Protein AF-U6L3J6-F1 (afdb_monomer_lite)

Secondary structure (DSSP, 8-state):
-HHHHHHTTEEEEEEETTEEEEEE-----------------------------S-------TTS-EEEEEEEEEETTEEEEEEEEEES-HHHHHHHH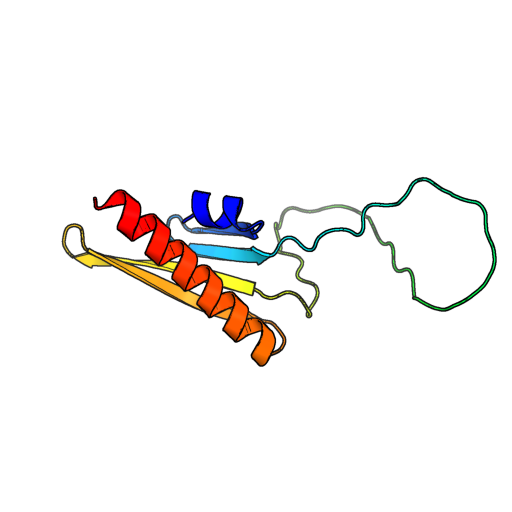HHHHHHHHHHHHHHT-

pLDDT: mean 73.13, std 22.01, range [29.91, 95.38]

Organism: Eimeria tenella (NCBI:txid5802)

InterPro domains:
  IPR028375 KA1 domain/Ssp2, C-terminal [SSF103243] (1-105)

Foldseek 3Di:
DVVLCVVQQKDWDDPDPFKIKIFHDDPDPPPDPDDDDDDDDDDDDDDDDDDDDDDVPPDDDQATWIKMWGWDDPDDVDIDIDIDTDGHDPPVNVVVSVVSVVSVVVVVVVVVD

Structure (mmCIF, N/CA/C/O backbone):
data_AF-U6L3J6-F1
#
_entry.id   AF-U6L3J6-F1
#
loop_
_atom_site.group_PDB
_atom_site.id
_atom_site.type_symbol
_atom_site.label_atom_id
_atom_site.label_alt_id
_atom_site.label_comp_id
_atom_site.label_asym_id
_atom_site.label_entity_id
_atom_site.label_seq_id
_atom_site.pdbx_PDB_ins_code
_atom_site.Cartn_x
_atom_site.Cartn_y
_atom_site.Cartn_z
_atom_site.occupancy
_atom_site.B_iso_or_equiv
_atom_site.auth_seq_id
_atom_site.auth_comp_id
_atom_site.auth_asym_id
_atom_site.auth_atom_id
_atom_site.pdbx_PDB_model_num
ATOM 1 N N . ILE A 1 1 ? 0.780 2.140 6.326 1.00 92.69 1 ILE A N 1
ATO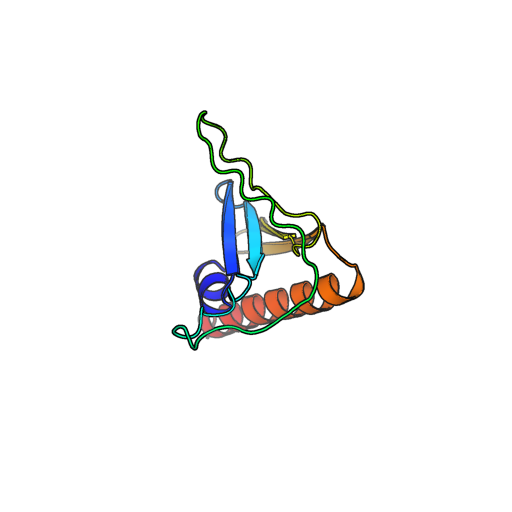M 2 C CA . ILE A 1 1 ? 0.535 2.256 4.867 1.00 92.69 1 ILE A CA 1
ATOM 3 C C . ILE A 1 1 ? 1.586 3.149 4.222 1.00 92.69 1 ILE A C 1
ATOM 5 O O . ILE A 1 1 ? 2.511 2.579 3.681 1.00 92.69 1 ILE A O 1
ATOM 9 N N . LEU A 1 2 ? 1.548 4.486 4.335 1.00 94.69 2 LEU A N 1
ATOM 10 C CA . LEU A 1 2 ? 2.531 5.354 3.647 1.00 94.69 2 LEU A CA 1
ATOM 11 C C . LEU A 1 2 ? 3.997 5.033 3.992 1.00 94.69 2 LEU A C 1
ATOM 13 O O . LEU A 1 2 ? 4.820 4.901 3.098 1.00 94.69 2 LEU A O 1
ATOM 17 N N . ASN A 1 3 ? 4.312 4.816 5.274 1.00 95.12 3 ASN A N 1
ATOM 18 C CA . ASN A 1 3 ? 5.662 4.400 5.680 1.00 95.12 3 ASN A CA 1
ATOM 19 C C . ASN A 1 3 ? 6.066 3.044 5.083 1.00 95.12 3 ASN A C 1
ATOM 21 O O . ASN A 1 3 ? 7.221 2.854 4.730 1.00 95.12 3 ASN A O 1
ATOM 25 N N . THR A 1 4 ? 5.113 2.116 4.962 1.00 95.38 4 THR A N 1
ATOM 26 C CA . THR A 1 4 ? 5.329 0.808 4.334 1.00 95.38 4 THR A CA 1
ATOM 27 C C . THR A 1 4 ? 5.606 0.976 2.846 1.00 95.38 4 THR A C 1
ATOM 29 O O . THR A 1 4 ? 6.600 0.455 2.372 1.00 95.38 4 THR A O 1
ATOM 32 N N . LEU A 1 5 ? 4.793 1.768 2.136 1.00 94.19 5 LEU A N 1
ATOM 33 C CA . LEU A 1 5 ? 5.011 2.080 0.720 1.00 94.19 5 LEU A CA 1
ATOM 34 C C . LEU A 1 5 ? 6.405 2.677 0.502 1.00 94.19 5 LEU A C 1
ATOM 36 O O . LEU A 1 5 ? 7.134 2.220 -0.366 1.00 94.19 5 LEU A O 1
ATOM 40 N N . LYS A 1 6 ? 6.813 3.627 1.351 1.00 94.50 6 LYS A N 1
ATOM 41 C CA . LYS A 1 6 ? 8.154 4.218 1.296 1.00 94.50 6 LYS A CA 1
ATOM 42 C C . LYS A 1 6 ? 9.269 3.188 1.493 1.00 94.50 6 LYS A C 1
ATOM 44 O O . LYS A 1 6 ? 10.266 3.250 0.795 1.00 94.50 6 LYS A O 1
ATOM 49 N N . ALA A 1 7 ? 9.118 2.276 2.454 1.00 93.44 7 ALA A N 1
ATOM 50 C CA . ALA A 1 7 ? 10.106 1.229 2.730 1.00 93.44 7 ALA A CA 1
ATOM 51 C C . ALA A 1 7 ? 10.161 0.145 1.641 1.00 93.44 7 ALA A C 1
ATOM 53 O O . ALA A 1 7 ? 11.141 -0.585 1.558 1.00 93.44 7 ALA A O 1
ATOM 54 N N . CYS A 1 8 ? 9.101 0.035 0.845 1.00 91.62 8 CYS A N 1
ATOM 55 C CA . CYS A 1 8 ? 8.991 -0.863 -0.295 1.00 91.62 8 CYS A CA 1
ATOM 56 C C . CYS A 1 8 ? 9.429 -0.208 -1.615 1.00 91.62 8 CYS A C 1
ATOM 58 O O . CYS A 1 8 ? 9.198 -0.801 -2.661 1.00 91.62 8 CYS A O 1
ATOM 60 N N . ASP A 1 9 ? 9.983 1.010 -1.579 1.00 92.44 9 ASP A N 1
ATOM 61 C CA . ASP A 1 9 ? 10.324 1.801 -2.766 1.00 92.44 9 ASP A CA 1
ATOM 62 C C . ASP A 1 9 ? 9.124 2.013 -3.705 1.00 92.44 9 ASP A C 1
ATOM 64 O O . ASP A 1 9 ? 9.221 1.893 -4.922 1.00 92.44 9 ASP A O 1
ATOM 68 N N . TYR A 1 10 ? 7.964 2.364 -3.143 1.00 91.88 10 TYR A N 1
ATOM 69 C CA . TYR A 1 10 ? 6.805 2.822 -3.911 1.00 91.88 10 TYR A CA 1
ATOM 70 C C . TYR A 1 10 ? 6.698 4.339 -3.877 1.00 91.88 10 TYR A C 1
ATOM 72 O O . TYR A 1 10 ? 6.861 4.971 -2.829 1.00 91.88 10 TYR A O 1
ATOM 80 N N . GLU A 1 11 ? 6.286 4.912 -5.001 1.00 91.50 11 GLU A N 1
ATOM 81 C CA . GLU A 1 11 ? 5.749 6.265 -5.040 1.00 91.50 11 GLU A CA 1
ATOM 82 C C . GLU A 1 11 ? 4.219 6.240 -5.031 1.00 91.50 11 GLU A C 1
ATOM 84 O O . GLU A 1 11 ? 3.582 5.262 -5.436 1.00 91.50 11 GLU A O 1
ATOM 89 N N . TRP A 1 12 ? 3.603 7.313 -4.531 1.00 92.62 12 TRP A N 1
ATOM 90 C CA . TRP A 1 12 ? 2.152 7.395 -4.417 1.00 92.62 12 TRP A CA 1
ATOM 91 C C . TRP A 1 12 ? 1.608 8.796 -4.665 1.00 92.62 12 TRP A C 1
ATOM 93 O O . TRP A 1 12 ? 2.240 9.812 -4.379 1.00 92.62 12 TRP A O 1
ATOM 103 N N . HIS A 1 13 ? 0.365 8.827 -5.130 1.00 91.19 13 HIS A N 1
ATOM 104 C CA . HIS A 1 13 ? -0.441 10.018 -5.309 1.00 91.19 13 HIS A CA 1
ATOM 105 C C . HIS A 1 13 ? -1.750 9.883 -4.525 1.00 91.19 13 HIS A C 1
ATOM 107 O O . HIS A 1 13 ? -2.467 8.885 -4.640 1.00 91.19 13 HIS A O 1
ATOM 113 N N . LEU A 1 14 ? -2.070 10.887 -3.709 1.00 92.56 14 LEU A N 1
ATOM 114 C CA . LEU A 1 14 ? -3.308 10.925 -2.932 1.00 92.56 14 LEU A CA 1
ATOM 115 C C . LEU A 1 14 ? -4.460 11.409 -3.816 1.00 92.56 14 LEU A C 1
ATOM 117 O O . LEU A 1 14 ? -4.462 12.550 -4.262 1.00 92.56 14 LEU A O 1
ATOM 121 N N . LEU A 1 15 ? -5.465 10.556 -4.016 1.00 89.12 15 LEU A N 1
ATOM 122 C CA . LEU A 1 15 ? -6.717 10.924 -4.688 1.00 89.12 15 LEU A CA 1
ATOM 123 C C . LEU A 1 15 ? -7.727 11.532 -3.706 1.00 89.12 15 LEU A C 1
ATOM 125 O O . LEU A 1 15 ? -8.573 12.337 -4.079 1.00 89.12 15 LEU A O 1
ATOM 129 N N . SER A 1 16 ? -7.669 11.109 -2.443 1.00 91.00 16 SER A N 1
ATOM 130 C CA . SER A 1 16 ? -8.417 11.687 -1.325 1.00 91.00 16 SER A CA 1
ATOM 131 C C . SER A 1 16 ? -7.715 11.347 -0.008 1.00 91.00 16 SER A C 1
ATOM 133 O O . SER A 1 16 ? -6.745 10.591 0.006 1.00 91.00 16 SER A O 1
ATOM 135 N N . GLN A 1 17 ? -8.231 11.838 1.122 1.00 90.38 17 GLN A N 1
ATOM 136 C CA . GLN A 1 17 ? -7.672 11.554 2.451 1.00 90.38 17 GLN A CA 1
ATOM 137 C C . GLN A 1 17 ? -7.540 10.049 2.763 1.00 90.38 17 GLN A C 1
ATOM 139 O O . GLN A 1 17 ? -6.676 9.655 3.544 1.00 90.38 17 GLN A O 1
ATOM 144 N N . TYR A 1 18 ? -8.376 9.209 2.147 1.00 93.75 18 TYR A N 1
ATOM 145 C CA . TYR A 1 18 ? -8.414 7.766 2.391 1.00 93.75 18 TYR A CA 1
ATOM 146 C C . TYR A 1 18 ? -8.171 6.928 1.135 1.00 93.75 18 TYR A C 1
ATOM 148 O O . TYR A 1 18 ? -8.285 5.707 1.204 1.00 93.75 18 TYR A O 1
ATOM 156 N N . LYS A 1 19 ? -7.837 7.561 0.004 1.00 92.81 19 LYS A N 1
ATOM 157 C CA . LYS A 1 19 ? -7.585 6.888 -1.273 1.00 92.81 19 LYS A CA 1
ATOM 158 C C . LYS A 1 19 ? -6.267 7.344 -1.863 1.00 92.81 19 LYS A C 1
ATOM 160 O O . LYS A 1 19 ? -6.074 8.542 -2.068 1.00 92.81 19 LYS A O 1
ATOM 165 N N . LEU A 1 20 ? -5.416 6.401 -2.231 1.00 93.75 20 LEU A N 1
ATOM 166 C CA . LEU A 1 20 ? -4.190 6.680 -2.966 1.00 93.75 20 LEU A CA 1
ATOM 167 C C . LEU A 1 20 ? -4.029 5.728 -4.142 1.00 93.75 20 LEU A C 1
ATOM 169 O O . LEU A 1 20 ? -4.560 4.618 -4.129 1.00 93.75 20 LEU A O 1
ATOM 173 N N . ARG A 1 21 ? -3.287 6.178 -5.147 1.00 91.06 21 ARG A N 1
ATOM 174 C CA . ARG A 1 21 ? -2.681 5.323 -6.166 1.00 91.06 21 ARG A CA 1
ATOM 175 C C . ARG A 1 21 ? -1.192 5.241 -5.899 1.00 91.06 21 ARG A C 1
ATOM 177 O O . ARG A 1 21 ? -0.599 6.238 -5.500 1.00 91.06 21 ARG A O 1
ATOM 184 N N . CYS A 1 22 ? -0.602 4.077 -6.091 1.00 90.62 22 CYS A N 1
ATOM 185 C CA . CYS A 1 22 ? 0.821 3.858 -5.911 1.00 90.62 22 CYS A CA 1
ATOM 186 C C . CYS A 1 22 ? 1.369 2.912 -6.972 1.00 90.62 22 CYS A C 1
ATOM 188 O O . CYS A 1 22 ? 0.649 2.042 -7.465 1.00 90.62 22 CYS A O 1
ATOM 190 N N . ARG A 1 23 ? 2.651 3.076 -7.280 1.00 88.00 23 ARG A N 1
ATOM 191 C CA . ARG A 1 23 ? 3.407 2.195 -8.170 1.00 88.00 23 ARG A CA 1
ATOM 192 C C . ARG A 1 23 ? 4.824 1.997 -7.621 1.00 88.00 23 ARG A C 1
ATOM 194 O O . ARG A 1 23 ? 5.293 2.871 -6.883 1.00 88.00 23 ARG A O 1
ATOM 201 N N . PRO A 1 24 ? 5.498 0.889 -7.958 1.00 88.00 24 PRO A N 1
ATOM 202 C CA . PRO A 1 24 ? 6.913 0.728 -7.653 1.00 88.00 24 PRO A CA 1
ATOM 203 C C . PRO A 1 24 ? 7.735 1.837 -8.320 1.00 88.00 24 PRO A C 1
ATOM 205 O O . PRO A 1 24 ? 7.487 2.184 -9.477 1.00 88.00 24 PRO A O 1
ATOM 208 N N . LEU A 1 25 ? 8.730 2.374 -7.619 1.00 85.38 25 LEU A N 1
ATOM 209 C CA . LEU A 1 25 ? 9.778 3.179 -8.233 1.00 85.38 25 LEU A CA 1
ATOM 210 C C . LEU A 1 25 ? 10.608 2.235 -9.106 1.00 85.38 25 LEU A C 1
ATOM 212 O O . LEU A 1 25 ? 11.288 1.346 -8.592 1.00 85.38 25 LEU A O 1
ATOM 216 N N . ARG A 1 26 ? 10.558 2.398 -10.434 1.00 69.88 26 ARG A N 1
ATOM 217 C CA . ARG A 1 26 ? 11.519 1.699 -11.294 1.00 69.88 26 ARG A CA 1
ATOM 218 C C . ARG A 1 26 ? 12.915 2.164 -10.880 1.00 69.88 26 ARG A C 1
ATOM 220 O O . ARG A 1 26 ? 13.142 3.378 -10.865 1.00 69.88 26 ARG A O 1
ATOM 227 N N . PRO A 1 27 ? 13.856 1.254 -10.576 1.00 57.59 27 PRO A N 1
ATOM 228 C CA . PRO A 1 27 ? 15.241 1.655 -10.453 1.00 57.59 27 PRO A CA 1
ATOM 229 C C . PRO A 1 27 ? 15.647 2.208 -11.816 1.00 57.59 27 PRO A C 1
ATOM 231 O O . PRO A 1 27 ? 15.715 1.477 -12.805 1.00 57.59 27 PRO A O 1
ATOM 234 N N . THR A 1 28 ? 15.861 3.521 -11.895 1.00 49.03 28 THR A N 1
ATOM 235 C CA . THR A 1 28 ? 16.600 4.092 -13.016 1.00 49.03 28 THR A CA 1
ATOM 236 C C . THR A 1 28 ? 17.920 3.335 -13.069 1.00 49.03 28 THR A C 1
ATOM 238 O O . THR A 1 28 ? 18.586 3.286 -12.031 1.00 49.03 28 THR A O 1
ATOM 241 N N . PRO A 1 29 ? 18.302 2.711 -14.199 1.00 47.72 29 PRO A N 1
ATOM 242 C CA . PRO A 1 29 ? 19.642 2.168 -14.310 1.00 47.72 29 PRO A CA 1
ATOM 243 C C . PRO A 1 29 ? 20.585 3.331 -14.027 1.00 47.72 29 PRO A C 1
ATOM 245 O O . PRO A 1 29 ? 20.561 4.337 -14.737 1.00 47.72 29 PRO A O 1
ATOM 248 N N . GLU A 1 30 ? 21.319 3.244 -12.920 1.00 41.81 30 GLU A N 1
ATOM 249 C CA . GLU A 1 30 ? 22.283 4.266 -12.558 1.00 41.81 30 GLU A CA 1
ATOM 250 C C . GLU A 1 30 ? 23.231 4.413 -13.741 1.00 41.81 30 GLU A C 1
ATOM 252 O O . GLU A 1 30 ? 23.888 3.449 -14.147 1.00 41.81 30 GLU A O 1
ATOM 257 N N . THR A 1 31 ? 23.239 5.603 -14.343 1.00 43.78 31 THR A N 1
ATOM 258 C CA . THR A 1 31 ? 24.195 5.974 -15.377 1.00 43.78 31 THR A CA 1
ATOM 259 C C . THR A 1 31 ? 25.580 5.736 -14.797 1.00 43.78 31 THR A C 1
ATOM 261 O O . THR A 1 31 ? 26.080 6.513 -13.986 1.00 43.78 31 THR A O 1
ATOM 264 N N . SER A 1 32 ? 26.173 4.608 -15.173 1.00 44.28 32 SER A N 1
ATOM 265 C CA . SER A 1 32 ? 27.555 4.290 -14.861 1.00 44.28 32 SER A CA 1
ATOM 266 C C . SER A 1 32 ? 28.422 5.410 -15.443 1.00 44.28 32 SER A C 1
ATOM 268 O O . SER A 1 32 ? 28.107 5.894 -16.536 1.00 44.28 32 SER A O 1
ATOM 270 N N . PRO A 1 33 ? 29.481 5.862 -14.752 1.00 46.31 33 PRO A N 1
ATOM 271 C CA . PRO A 1 33 ? 30.334 6.908 -15.286 1.00 46.31 33 PRO A CA 1
ATOM 272 C C . PRO A 1 33 ? 30.943 6.434 -16.611 1.00 46.31 33 PRO A C 1
ATOM 274 O O . PRO A 1 33 ? 31.510 5.349 -16.710 1.00 46.31 33 PRO A O 1
ATOM 277 N N . GLU A 1 34 ? 30.737 7.273 -17.618 1.00 43.25 34 GLU A N 1
ATOM 278 C CA . GLU A 1 34 ? 31.225 7.242 -18.991 1.00 43.25 34 GLU A CA 1
ATOM 279 C C . GLU A 1 34 ? 32.553 6.479 -19.187 1.00 43.25 34 GLU A C 1
ATOM 281 O O . GLU A 1 34 ? 33.600 6.867 -18.670 1.00 43.25 34 GLU A O 1
ATOM 286 N N . ALA A 1 35 ? 32.517 5.418 -19.999 1.00 43.19 35 ALA A N 1
ATOM 287 C CA . ALA A 1 35 ? 33.687 4.861 -20.679 1.00 43.19 35 ALA A CA 1
ATOM 288 C C . ALA A 1 35 ? 33.438 4.925 -22.200 1.00 43.19 35 ALA A C 1
ATOM 290 O O . ALA A 1 35 ? 32.303 4.712 -22.639 1.00 43.19 35 ALA A O 1
ATOM 291 N N . PRO A 1 36 ? 34.449 5.259 -23.025 1.00 48.84 36 PRO A N 1
ATOM 292 C CA . PRO A 1 36 ? 34.212 5.753 -24.374 1.00 48.84 36 PRO A CA 1
ATOM 293 C C . PRO A 1 36 ? 33.833 4.636 -25.359 1.00 48.84 36 PRO A C 1
ATOM 295 O O . PRO A 1 36 ? 34.566 3.673 -25.550 1.00 48.84 36 PRO A O 1
ATOM 298 N N . SER A 1 37 ? 32.680 4.840 -26.004 1.00 43.97 37 SER A N 1
ATOM 299 C CA . SER A 1 37 ? 32.269 4.452 -27.366 1.00 43.97 37 SER A CA 1
ATOM 300 C C . SER A 1 37 ? 32.835 3.173 -28.009 1.00 43.97 37 SER A C 1
ATOM 302 O O . SER A 1 37 ? 33.990 3.132 -28.422 1.00 43.97 37 SER A O 1
ATOM 304 N N . SER A 1 38 ? 31.942 2.228 -28.342 1.00 37.22 38 SER A N 1
ATOM 305 C CA . SER A 1 38 ? 31.771 1.758 -29.736 1.00 37.22 38 SER A CA 1
ATOM 306 C C . SER A 1 38 ? 30.536 0.854 -29.950 1.00 37.22 38 SER A C 1
ATOM 308 O O . SER A 1 38 ? 30.402 -0.216 -29.373 1.00 37.22 38 SER A O 1
ATOM 310 N N . SER A 1 39 ? 29.695 1.302 -30.892 1.00 43.06 39 SER A N 1
ATOM 311 C CA . SER A 1 39 ? 28.813 0.553 -31.815 1.00 43.06 39 SER A CA 1
ATOM 312 C C . SER A 1 39 ? 27.593 -0.263 -31.329 1.00 43.06 39 SER A C 1
ATOM 314 O O . SER A 1 39 ? 27.690 -1.378 -30.836 1.00 43.06 39 SER A O 1
ATOM 316 N N . SER A 1 40 ? 26.437 0.282 -31.746 1.00 47.31 40 SER A N 1
ATOM 317 C CA . SER A 1 40 ? 25.252 -0.359 -32.349 1.00 47.31 40 SER A CA 1
ATOM 318 C C . SER A 1 40 ? 24.393 -1.312 -31.514 1.00 47.31 40 SER A C 1
ATOM 320 O O . SER A 1 40 ? 24.648 -2.510 -31.466 1.00 47.31 40 SER A O 1
ATOM 322 N N . SER A 1 41 ? 23.235 -0.825 -31.057 1.00 38.19 41 SER A N 1
ATOM 323 C CA . SER A 1 41 ? 21.932 -1.191 -31.650 1.00 38.19 41 SER A CA 1
ATOM 324 C C . SER A 1 41 ? 20.757 -0.474 -30.964 1.00 38.19 41 SER A C 1
ATOM 326 O O . SER A 1 41 ? 20.649 -0.413 -29.747 1.00 38.19 41 SER A O 1
ATOM 328 N N . SER A 1 42 ? 19.910 0.104 -31.814 1.00 46.47 42 SER A N 1
ATOM 329 C CA . SER A 1 42 ? 18.470 0.349 -31.689 1.00 46.47 42 SER A CA 1
ATOM 330 C C . SER A 1 42 ? 17.843 0.436 -30.290 1.00 46.47 42 SER A C 1
ATOM 332 O O . SER A 1 42 ? 17.441 -0.567 -29.712 1.00 46.47 42 SER A O 1
ATOM 334 N N . SER A 1 43 ? 17.553 1.655 -29.843 1.00 39.31 43 SER A N 1
ATOM 335 C CA . SER A 1 43 ? 16.268 1.942 -29.196 1.00 39.31 43 SER A CA 1
ATOM 336 C C . SER A 1 43 ? 15.927 3.416 -29.389 1.00 39.31 43 SER A C 1
ATOM 338 O O . SER A 1 43 ? 16.757 4.308 -29.235 1.00 39.31 43 SER A O 1
ATOM 340 N N . SER A 1 44 ? 14.709 3.640 -29.863 1.00 37.59 44 SER A N 1
ATOM 341 C CA . SER A 1 44 ? 14.124 4.935 -30.178 1.00 37.59 44 SER A CA 1
ATOM 342 C C . SER A 1 44 ? 14.142 5.854 -28.960 1.00 37.59 44 SER A C 1
ATOM 344 O O . SER A 1 44 ? 13.426 5.628 -27.988 1.00 37.59 44 SER A O 1
ATOM 346 N N . SER A 1 45 ? 14.938 6.913 -29.042 1.00 38.94 45 SER A N 1
ATOM 347 C CA . SER A 1 45 ? 14.888 8.048 -28.138 1.00 38.94 45 SER A CA 1
ATOM 348 C C . SER A 1 45 ? 13.736 8.965 -28.542 1.00 38.94 45 SER A C 1
ATOM 350 O O . SER A 1 45 ? 13.784 9.641 -29.568 1.00 38.94 45 SER A O 1
ATOM 352 N N . CYS A 1 46 ? 12.697 9.028 -27.717 1.00 29.91 46 CYS A N 1
ATOM 353 C CA . CYS A 1 46 ? 11.770 10.154 -27.720 1.00 29.91 46 CYS A CA 1
ATOM 354 C C . CYS A 1 46 ? 11.899 10.900 -26.392 1.00 29.91 46 CYS A C 1
ATOM 356 O O . CYS A 1 46 ? 11.110 10.742 -25.466 1.00 29.91 46 CYS A O 1
ATOM 358 N N . SER A 1 47 ? 12.930 11.736 -26.309 1.00 44.03 47 SER A N 1
ATOM 359 C CA . SER A 1 47 ? 12.967 12.831 -25.348 1.00 44.03 47 SER A CA 1
ATOM 360 C C . SER A 1 47 ? 12.008 13.906 -25.844 1.00 44.03 47 SER A C 1
ATOM 362 O O . SER A 1 47 ? 12.188 14.459 -26.929 1.00 44.03 47 SER A O 1
ATOM 364 N N . SER A 1 48 ? 10.977 14.220 -25.072 1.00 33.16 48 SER A N 1
ATOM 365 C CA . SER A 1 48 ? 10.157 15.410 -25.297 1.00 33.16 48 SER A CA 1
ATOM 366 C C . SER A 1 48 ? 9.767 15.998 -23.953 1.00 33.16 48 SER A C 1
ATOM 368 O O . SER A 1 48 ? 8.686 15.770 -23.425 1.00 33.16 48 SER A O 1
ATOM 370 N N . SER A 1 49 ? 10.689 16.777 -23.398 1.00 50.00 49 SER A N 1
ATOM 371 C CA . SER A 1 49 ? 10.389 17.747 -22.355 1.00 50.00 49 SER A CA 1
ATOM 372 C C . SER A 1 49 ? 9.852 19.007 -23.026 1.00 50.00 49 SER A C 1
ATOM 374 O O . SER A 1 49 ? 10.597 19.649 -23.763 1.00 50.00 49 SER A O 1
ATOM 376 N N . SER A 1 50 ? 8.602 19.391 -22.759 1.00 39.06 50 SER A N 1
ATOM 377 C CA . SER A 1 50 ? 8.193 20.805 -22.669 1.00 39.06 50 SER A CA 1
ATOM 378 C C . SER A 1 50 ? 6.770 20.961 -22.126 1.00 39.06 50 SER A C 1
ATOM 380 O O . SER A 1 50 ? 5.782 20.801 -22.828 1.00 39.06 50 SER A O 1
ATOM 382 N N . SER A 1 51 ? 6.737 21.266 -20.828 1.00 41.81 51 SER A N 1
ATOM 383 C CA . SER A 1 51 ? 6.117 22.453 -20.229 1.00 41.81 51 SER A CA 1
ATOM 384 C C . SER A 1 51 ? 4.640 22.803 -20.502 1.00 41.81 51 SER A C 1
ATOM 386 O O . SER A 1 51 ? 4.217 23.147 -21.600 1.00 41.81 51 SER A O 1
ATOM 388 N N . SER A 1 52 ? 3.962 23.015 -19.365 1.00 34.56 52 SER A N 1
ATOM 389 C CA . SER A 1 52 ? 2.857 23.962 -19.125 1.00 34.56 52 SER A CA 1
ATOM 390 C C . SER A 1 52 ? 1.435 23.402 -19.208 1.00 34.56 52 SER A C 1
ATOM 392 O O . SER A 1 52 ? 0.793 23.461 -20.251 1.00 34.56 52 SER A O 1
ATOM 394 N N . LYS A 1 53 ? 0.886 23.023 -18.047 1.00 35.97 53 LYS A N 1
ATOM 395 C CA . LYS A 1 53 ? -0.290 23.641 -17.388 1.00 35.97 53 LYS A CA 1
ATOM 396 C C . LYS A 1 53 ? -0.852 22.667 -16.350 1.00 35.97 53 LYS A C 1
ATOM 398 O O . LYS A 1 53 ? -1.041 21.495 -16.622 1.00 35.97 53 LYS A O 1
ATOM 403 N N . THR A 1 54 ? -1.086 23.201 -15.157 1.00 45.47 54 THR A N 1
ATOM 404 C CA . THR A 1 54 ? -1.884 22.676 -14.039 1.00 45.47 54 THR A CA 1
ATOM 405 C C . THR A 1 54 ? -2.887 21.565 -14.390 1.00 45.47 54 THR A C 1
ATOM 407 O O . THR A 1 54 ? -4.067 21.833 -14.597 1.00 45.47 54 THR A O 1
ATOM 410 N N . ASN A 1 55 ? -2.425 20.320 -14.397 1.00 40.41 55 ASN A N 1
ATOM 411 C CA . ASN A 1 55 ? -3.190 19.130 -14.044 1.00 40.41 55 ASN A CA 1
ATOM 412 C C . ASN A 1 55 ? -2.148 18.061 -13.706 1.00 40.41 55 ASN A C 1
ATOM 414 O O . ASN A 1 55 ? -1.304 17.751 -14.543 1.00 40.41 55 ASN A O 1
ATOM 418 N N . VAL A 1 56 ? -2.114 17.578 -12.463 1.00 43.53 56 VAL A N 1
ATOM 419 C CA . VAL A 1 56 ? -1.133 16.567 -12.030 1.00 43.53 56 VAL A CA 1
ATOM 420 C C . VAL A 1 56 ? -1.629 15.214 -12.534 1.00 43.53 56 VAL A C 1
ATOM 422 O O . VAL A 1 56 ? -2.113 14.380 -11.774 1.00 43.53 56 VAL A O 1
ATOM 425 N N . GLU A 1 57 ? -1.629 15.050 -13.852 1.00 44.38 57 GLU A N 1
ATOM 426 C CA . GLU A 1 57 ? -1.995 13.800 -14.491 1.00 44.38 57 GLU A CA 1
ATOM 427 C C . GLU A 1 57 ? -0.835 12.838 -14.253 1.00 44.38 57 GLU A C 1
ATOM 429 O O . GLU A 1 57 ? 0.308 13.104 -14.622 1.00 44.38 57 GLU A O 1
ATOM 434 N N . PHE A 1 58 ? -1.122 11.774 -13.509 1.00 53.12 58 PHE A N 1
ATOM 435 C CA . PHE A 1 58 ? -0.198 10.691 -13.211 1.00 53.12 58 PHE A CA 1
ATOM 436 C C . PHE A 1 58 ? 0.188 10.045 -14.549 1.00 53.12 58 PHE A C 1
ATOM 438 O O . PHE A 1 58 ? -0.536 9.186 -15.045 1.00 53.12 58 PHE A O 1
ATOM 445 N N . ALA A 1 59 ? 1.252 10.548 -15.182 1.00 50.19 59 ALA A N 1
ATOM 446 C CA . ALA A 1 59 ? 1.732 10.074 -16.471 1.00 50.19 59 ALA A CA 1
ATOM 447 C C . ALA A 1 59 ? 2.273 8.654 -16.284 1.00 50.19 59 ALA A C 1
ATOM 449 O O . ALA A 1 59 ? 3.416 8.451 -15.876 1.00 50.19 59 ALA A O 1
ATOM 450 N N . CYS A 1 60 ? 1.398 7.677 -16.496 1.00 51.41 60 CYS A N 1
ATOM 451 C CA . CYS A 1 60 ? 1.755 6.274 -16.514 1.00 51.41 60 CYS A CA 1
ATOM 452 C C . CYS A 1 60 ? 2.097 5.879 -17.940 1.00 51.41 60 CYS A C 1
ATOM 454 O O . CYS A 1 60 ? 1.243 5.930 -18.824 1.00 51.41 60 CYS A O 1
ATOM 456 N N . ASP A 1 61 ? 3.335 5.444 -18.146 1.00 53.09 61 ASP A N 1
ATOM 457 C CA . ASP A 1 61 ? 3.621 4.567 -19.268 1.00 53.09 61 ASP A CA 1
ATOM 458 C C . ASP A 1 61 ? 2.794 3.290 -19.068 1.00 53.09 61 ASP A C 1
ATOM 460 O O . ASP A 1 61 ? 2.712 2.764 -17.955 1.00 53.09 61 ASP A O 1
ATOM 464 N N . SER A 1 62 ? 2.157 2.789 -20.130 1.00 53.66 62 SER A N 1
ATOM 465 C CA . SER A 1 62 ? 1.190 1.671 -20.102 1.00 53.66 62 SER A CA 1
ATOM 466 C C . SER A 1 62 ? 1.753 0.321 -19.614 1.00 53.66 62 SER A C 1
ATOM 468 O O . SER A 1 62 ? 1.081 -0.705 -19.685 1.00 53.66 6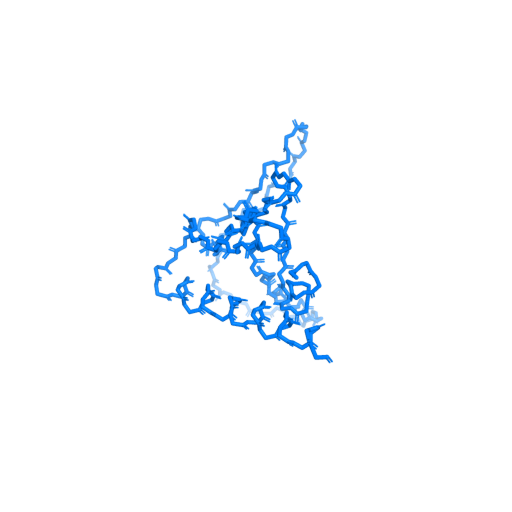2 SER A O 1
ATOM 470 N N . GLU A 1 63 ? 2.988 0.310 -19.122 1.00 57.91 63 GLU A N 1
ATOM 471 C CA . GLU A 1 63 ? 3.704 -0.845 -18.594 1.00 57.91 63 GLU A CA 1
ATOM 472 C C . GLU A 1 63 ? 3.885 -0.797 -17.069 1.00 57.91 63 GLU A C 1
ATOM 474 O O . GLU A 1 63 ? 4.407 -1.750 -16.488 1.00 57.91 63 GLU A O 1
ATOM 479 N N . ASP A 1 64 ? 3.490 0.291 -16.404 1.00 65.56 64 ASP A N 1
ATOM 480 C CA . ASP A 1 64 ? 3.635 0.418 -14.956 1.00 65.56 64 ASP A CA 1
ATOM 481 C C . ASP A 1 64 ? 2.483 -0.219 -14.186 1.00 65.56 64 ASP A C 1
ATOM 483 O O . ASP A 1 64 ? 1.307 -0.035 -14.492 1.00 65.56 64 ASP A O 1
ATOM 487 N N . ILE A 1 65 ? 2.842 -0.956 -13.134 1.00 70.06 65 ILE A N 1
ATOM 488 C CA . ILE A 1 65 ? 1.888 -1.593 -12.228 1.00 70.06 65 ILE A CA 1
ATOM 489 C C . ILE A 1 65 ? 1.296 -0.516 -11.327 1.00 70.06 65 ILE A C 1
ATOM 491 O O . ILE A 1 65 ? 1.974 -0.001 -10.433 1.00 70.06 65 ILE A O 1
ATOM 495 N N . ILE A 1 66 ? 0.020 -0.200 -11.536 1.00 82.75 66 ILE A N 1
ATOM 496 C CA . ILE A 1 66 ? -0.698 0.778 -10.716 1.00 82.75 66 ILE A CA 1
ATOM 497 C C . ILE A 1 66 ? -1.613 0.045 -9.744 1.00 82.75 66 ILE A C 1
ATOM 499 O O . ILE A 1 66 ? -2.568 -0.635 -10.136 1.00 82.75 66 ILE A O 1
ATOM 503 N N . LEU A 1 67 ? -1.361 0.254 -8.457 1.00 89.44 67 LEU A N 1
ATOM 504 C CA . LEU A 1 67 ? -2.228 -0.190 -7.375 1.00 89.44 67 LEU A CA 1
ATOM 505 C C . LEU A 1 67 ? -3.004 1.001 -6.823 1.00 89.44 67 LEU A C 1
ATOM 507 O O . LEU A 1 67 ? -2.468 2.101 -6.693 1.00 89.44 67 LEU A O 1
ATOM 511 N N . ALA A 1 68 ? -4.261 0.796 -6.451 1.00 91.69 68 ALA A N 1
ATOM 512 C CA . ALA A 1 68 ? -4.997 1.744 -5.631 1.00 91.69 68 ALA A CA 1
ATOM 513 C C . ALA A 1 68 ? -5.227 1.157 -4.247 1.00 91.69 68 ALA A C 1
ATOM 515 O O . ALA A 1 68 ? -5.660 0.016 -4.117 1.00 91.69 68 ALA A O 1
ATOM 516 N N . ILE A 1 69 ? -4.979 1.962 -3.221 1.00 94.06 69 ILE A N 1
ATOM 517 C CA . ILE A 1 69 ? -5.231 1.599 -1.833 1.00 94.06 69 ILE A CA 1
ATOM 518 C C . ILE A 1 69 ? -6.309 2.526 -1.295 1.00 94.06 69 ILE A C 1
ATOM 520 O O . ILE A 1 69 ? -6.177 3.753 -1.344 1.00 94.06 69 ILE A O 1
ATOM 524 N N . GLN A 1 70 ? -7.374 1.935 -0.772 1.00 95.06 70 GLN A N 1
ATOM 525 C CA . GLN A 1 70 ? -8.506 2.645 -0.207 1.00 95.06 70 GLN A CA 1
ATOM 526 C C . GLN A 1 70 ? -8.778 2.157 1.212 1.00 95.06 70 GLN A C 1
ATOM 528 O O . GLN A 1 70 ? -8.911 0.965 1.472 1.00 95.06 70 GLN A O 1
ATOM 533 N N . LEU A 1 71 ? -8.900 3.101 2.139 1.00 94.56 71 LEU A N 1
ATOM 534 C CA . LEU A 1 71 ? -9.306 2.829 3.508 1.00 94.56 71 LEU A CA 1
ATOM 535 C C . LEU A 1 71 ? -10.812 3.070 3.652 1.00 94.56 71 LEU A C 1
ATOM 537 O O . LEU A 1 71 ? -11.306 4.155 3.336 1.00 94.56 71 LEU A O 1
ATOM 541 N N . TYR A 1 72 ? -11.530 2.076 4.163 1.00 94.44 72 TYR A N 1
ATOM 542 C CA . TYR A 1 72 ? -12.953 2.147 4.480 1.00 94.44 72 TYR A CA 1
ATOM 543 C C . TYR A 1 72 ? -13.167 1.979 5.980 1.00 94.44 72 TYR A C 1
ATOM 545 O O . TYR A 1 72 ? -12.616 1.071 6.597 1.00 94.44 72 TYR A O 1
ATOM 553 N N . LYS A 1 73 ? -13.996 2.831 6.587 1.00 93.31 73 LYS A N 1
ATOM 554 C CA . LYS A 1 73 ? -14.410 2.678 7.987 1.00 93.31 73 LYS A CA 1
ATOM 555 C C . LYS A 1 73 ? -15.659 1.803 8.049 1.00 93.31 73 LYS A C 1
ATOM 557 O O . LYS A 1 73 ? -16.684 2.169 7.486 1.00 93.31 73 LYS A O 1
ATOM 562 N N . VAL A 1 74 ? -15.579 0.682 8.761 1.00 93.25 74 VAL A N 1
ATOM 563 C CA . VAL A 1 74 ? -16.683 -0.295 8.880 1.00 93.25 74 VAL A CA 1
ATOM 564 C C . VAL A 1 74 ? -17.308 -0.277 10.282 1.00 93.25 74 VAL A C 1
ATOM 566 O O . VAL A 1 74 ? -18.421 -0.749 10.486 1.00 93.25 74 VAL A O 1
ATOM 569 N N . GLY A 1 75 ? -16.636 0.327 11.266 1.00 90.94 75 GLY A N 1
ATOM 570 C CA . GLY A 1 75 ? -17.189 0.539 12.604 1.00 90.94 75 GLY A CA 1
ATOM 571 C C . GLY A 1 75 ? -16.270 1.369 13.497 1.00 90.94 75 GLY A C 1
ATOM 572 O O . GLY A 1 75 ? -15.281 1.944 13.037 1.00 90.94 75 GLY A O 1
ATOM 573 N N . SER A 1 76 ? -16.579 1.429 14.793 1.00 87.00 76 SER A N 1
ATOM 574 C CA . SER A 1 76 ? -15.692 2.035 15.794 1.00 87.00 76 SER A CA 1
ATOM 575 C C . SER A 1 76 ? -14.353 1.298 15.805 1.00 87.00 76 SER A C 1
ATOM 577 O O . SER A 1 76 ? -14.317 0.091 16.038 1.00 87.00 76 SER A O 1
ATOM 579 N N . CYS A 1 77 ? -13.274 2.017 15.483 1.00 85.06 77 CYS A N 1
ATOM 580 C CA . CYS A 1 77 ? -11.902 1.503 15.380 1.00 85.06 77 CYS A CA 1
ATOM 581 C C . CYS A 1 77 ? -11.704 0.315 14.418 1.00 85.06 77 CYS A C 1
ATOM 583 O O . CYS A 1 77 ? -10.680 -0.359 14.487 1.00 85.06 77 CYS A O 1
ATOM 585 N N . ARG A 1 78 ? -12.652 0.057 13.507 1.00 90.25 78 ARG A N 1
ATOM 586 C CA . ARG A 1 78 ? -12.564 -1.020 12.514 1.00 90.25 78 ARG A CA 1
ATOM 587 C C . ARG A 1 78 ? -12.497 -0.436 11.115 1.00 90.25 78 ARG A C 1
ATOM 589 O O . ARG A 1 78 ? -13.414 0.270 10.686 1.00 90.25 78 ARG A O 1
ATOM 596 N N . TYR A 1 79 ? -11.419 -0.767 10.418 1.00 91.94 79 TYR A N 1
ATOM 597 C CA . TYR A 1 79 ? -11.148 -0.303 9.068 1.00 91.94 79 TYR A CA 1
ATOM 598 C C . TYR A 1 79 ? -10.851 -1.488 8.154 1.00 91.94 79 TYR A C 1
ATOM 600 O O . TYR A 1 79 ? -10.257 -2.473 8.586 1.00 91.94 79 TYR A O 1
ATOM 608 N N . VAL A 1 80 ? -11.261 -1.369 6.898 1.00 94.25 80 VAL A N 1
ATOM 609 C CA . VAL A 1 80 ? -10.907 -2.278 5.809 1.00 94.25 80 VAL A CA 1
ATOM 610 C C . VAL A 1 80 ? -9.952 -1.540 4.889 1.00 94.25 80 VAL A C 1
ATOM 612 O O . VAL A 1 80 ? -10.193 -0.384 4.542 1.00 94.25 80 VAL A O 1
ATOM 615 N N . ILE A 1 81 ? -8.860 -2.204 4.527 1.00 94.81 81 ILE A N 1
ATOM 616 C CA . ILE A 1 81 ? -7.915 -1.725 3.524 1.00 94.81 81 ILE A CA 1
ATOM 617 C C . ILE A 1 81 ? -8.192 -2.530 2.265 1.00 94.81 81 ILE A C 1
ATOM 619 O O . ILE A 1 81 ? -7.986 -3.740 2.248 1.00 94.81 81 ILE A O 1
ATOM 623 N N . ASP A 1 82 ? -8.692 -1.849 1.248 1.00 93.44 82 ASP A N 1
ATOM 624 C CA . ASP A 1 82 ? -8.935 -2.404 -0.07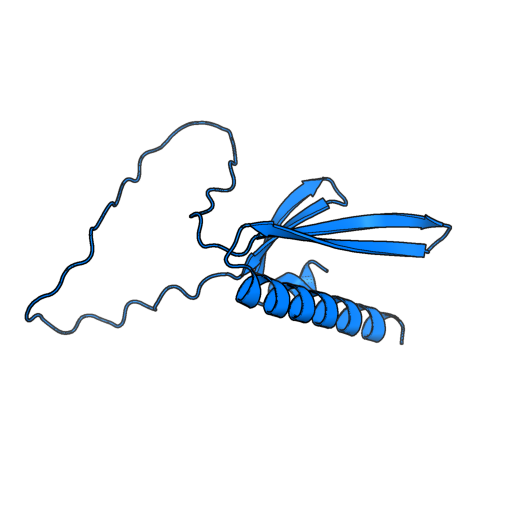3 1.00 93.44 82 ASP A CA 1
ATOM 625 C C . ASP A 1 82 ? -7.745 -2.069 -0.979 1.00 93.44 82 ASP A C 1
ATOM 627 O O . ASP A 1 82 ? -7.319 -0.911 -1.034 1.00 93.44 82 ASP A O 1
ATOM 631 N N . VAL A 1 83 ? -7.184 -3.080 -1.645 1.00 92.25 83 VAL A N 1
ATOM 632 C CA . VAL A 1 83 ? -6.047 -2.945 -2.567 1.00 92.25 83 VAL A CA 1
ATOM 633 C C . VAL A 1 83 ? -6.490 -3.459 -3.930 1.00 92.25 83 VAL A C 1
ATOM 635 O O . VAL A 1 83 ? -6.761 -4.645 -4.096 1.00 92.25 83 VAL A O 1
ATOM 638 N N . GLN A 1 84 ? -6.577 -2.557 -4.903 1.00 89.56 84 GLN A N 1
ATOM 639 C CA . GLN A 1 84 ? -7.081 -2.840 -6.245 1.00 89.56 84 GLN A CA 1
ATOM 640 C C . GLN A 1 84 ? -5.973 -2.703 -7.279 1.00 89.56 84 GLN A C 1
ATOM 642 O O . GLN A 1 84 ? -5.190 -1.753 -7.238 1.00 89.56 84 GLN A O 1
ATOM 647 N N . LEU A 1 85 ? -5.956 -3.618 -8.243 1.00 86.69 85 LEU A N 1
ATOM 648 C CA . LEU A 1 85 ? -5.100 -3.530 -9.415 1.00 86.69 85 LEU A CA 1
ATOM 649 C C . LEU A 1 85 ? -5.814 -2.735 -10.514 1.00 86.69 85 LEU A C 1
ATOM 651 O O . LEU A 1 85 ? -6.935 -3.090 -10.875 1.00 86.69 85 LEU A O 1
ATOM 655 N N . PHE A 1 86 ? -5.195 -1.673 -11.030 1.00 74.75 86 PHE A N 1
ATOM 656 C CA . PHE A 1 86 ? -5.794 -0.844 -12.084 1.00 74.75 86 PHE A CA 1
ATOM 657 C C . PHE A 1 86 ? -5.210 -1.121 -13.473 1.00 74.75 86 PHE A C 1
ATOM 659 O O . PHE A 1 86 ? -5.967 -1.141 -14.439 1.00 74.75 86 PHE A O 1
ATOM 666 N N . GLU A 1 87 ? -3.898 -1.333 -13.587 1.00 66.75 87 GLU A N 1
ATOM 667 C CA . GLU A 1 87 ? -3.214 -1.387 -14.886 1.00 66.75 87 GLU A CA 1
ATOM 668 C C . GLU A 1 87 ? -1.914 -2.210 -14.800 1.00 66.75 87 GLU A C 1
ATOM 670 O O . GLU A 1 87 ? -1.259 -2.206 -13.754 1.00 66.75 87 GLU A O 1
ATOM 675 N N . GLY A 1 88 ? -1.578 -2.935 -15.880 1.00 61.81 88 GLY A N 1
ATOM 676 C CA . GLY A 1 88 ? -0.332 -3.699 -16.051 1.00 61.81 88 GLY A CA 1
ATOM 677 C C . GLY A 1 88 ? -0.507 -5.164 -16.506 1.00 61.81 88 GLY A C 1
ATOM 678 O O . GLY A 1 88 ? -1.616 -5.684 -16.644 1.00 61.81 88 GLY A O 1
ATOM 679 N N . ASN A 1 89 ? 0.613 -5.854 -16.763 1.00 62.38 89 ASN A N 1
ATOM 680 C CA . ASN A 1 89 ? 0.633 -7.245 -17.239 1.00 62.38 89 ASN A CA 1
ATOM 681 C C . ASN A 1 89 ? 0.181 -8.223 -16.128 1.00 62.38 89 ASN A C 1
ATOM 683 O O . ASN A 1 89 ? 0.803 -8.291 -15.063 1.00 62.38 89 ASN A O 1
ATOM 687 N N . ALA A 1 90 ? -0.898 -8.979 -16.368 1.00 61.72 90 ALA A N 1
ATOM 688 C CA . ALA A 1 90 ? -1.746 -9.569 -15.321 1.00 61.72 90 ALA A CA 1
ATOM 689 C C . ALA A 1 90 ? -1.012 -10.409 -14.252 1.00 61.72 90 ALA A C 1
ATOM 691 O O . ALA A 1 90 ? -1.335 -10.306 -13.073 1.00 61.72 90 ALA A O 1
ATOM 692 N N . MET A 1 91 ? -0.013 -11.216 -14.628 1.00 60.03 91 MET A N 1
ATOM 693 C CA . MET A 1 91 ? 0.701 -12.093 -13.683 1.00 60.03 91 MET A CA 1
ATOM 694 C C . MET A 1 91 ? 1.642 -11.333 -12.734 1.00 60.03 91 MET A C 1
ATOM 696 O O . MET A 1 91 ? 1.574 -11.531 -11.524 1.00 60.03 91 MET A O 1
ATOM 700 N N . VAL A 1 92 ? 2.491 -10.445 -13.266 1.00 66.25 92 VAL A N 1
ATOM 701 C CA . VAL A 1 92 ? 3.468 -9.664 -12.472 1.00 66.25 92 VAL A CA 1
ATOM 702 C C . VAL A 1 92 ? 2.742 -8.704 -11.525 1.00 66.25 92 VAL A C 1
ATOM 704 O O . VAL A 1 92 ? 3.127 -8.505 -10.375 1.00 66.25 92 VAL A O 1
ATOM 707 N N . CYS A 1 93 ? 1.614 -8.184 -11.994 1.00 72.88 93 CYS A N 1
ATOM 708 C CA . CYS A 1 93 ? 0.717 -7.333 -11.237 1.00 72.88 93 CYS A CA 1
ATOM 709 C C . CYS A 1 93 ? 0.148 -8.005 -9.980 1.00 72.88 93 CYS A C 1
ATOM 711 O O . CYS A 1 93 ? 0.083 -7.383 -8.920 1.00 72.88 93 CYS A O 1
ATOM 713 N N . ILE A 1 94 ? -0.252 -9.278 -10.076 1.00 81.81 94 ILE A N 1
ATOM 714 C CA . ILE A 1 94 ? -0.846 -10.005 -8.946 1.00 81.81 94 ILE A CA 1
ATOM 715 C C . ILE A 1 94 ? 0.201 -10.284 -7.866 1.00 81.81 94 ILE A C 1
ATOM 717 O O . ILE A 1 94 ? -0.087 -10.081 -6.686 1.00 81.81 94 ILE A O 1
ATOM 721 N N . SER A 1 95 ? 1.409 -10.726 -8.237 1.00 84.38 95 SER A N 1
ATOM 722 C CA . SER A 1 95 ? 2.471 -10.986 -7.256 1.00 84.38 95 SER A CA 1
ATOM 723 C C . SER A 1 95 ? 2.854 -9.727 -6.482 1.00 84.38 95 SER A C 1
ATOM 725 O O . SER A 1 95 ? 2.964 -9.782 -5.259 1.00 84.38 95 SER A O 1
ATOM 727 N N . GLU A 1 96 ? 2.968 -8.589 -7.169 1.00 84.81 96 GLU A N 1
ATOM 728 C CA . GLU A 1 96 ? 3.242 -7.289 -6.545 1.00 84.81 96 GLU A CA 1
ATOM 729 C C . GLU A 1 96 ? 2.106 -6.851 -5.614 1.00 84.81 96 GLU A C 1
ATOM 731 O O . GLU A 1 96 ? 2.336 -6.482 -4.460 1.00 84.81 96 GLU A O 1
ATOM 736 N N . ALA A 1 97 ? 0.852 -6.967 -6.065 1.00 86.25 97 ALA A N 1
ATOM 737 C CA . ALA A 1 97 ? -0.312 -6.637 -5.246 1.00 86.25 97 ALA A CA 1
ATOM 738 C C . ALA A 1 97 ? -0.382 -7.487 -3.964 1.00 86.25 97 ALA A C 1
ATOM 740 O O . ALA A 1 97 ? -0.660 -6.969 -2.877 1.00 86.25 97 ALA A O 1
ATOM 741 N N . LEU A 1 98 ? -0.104 -8.789 -4.064 1.00 90.25 98 LEU A N 1
ATOM 742 C CA . LEU A 1 98 ? -0.076 -9.693 -2.913 1.00 90.25 98 LEU A CA 1
ATOM 743 C C . LEU A 1 98 ? 1.091 -9.389 -1.976 1.00 90.25 98 LEU A C 1
ATOM 745 O O . LEU A 1 98 ? 0.920 -9.420 -0.752 1.00 90.25 98 LEU A O 1
ATOM 749 N N . TRP A 1 99 ? 2.259 -9.074 -2.532 1.00 90.56 99 TRP A N 1
ATOM 750 C CA . TRP A 1 99 ? 3.431 -8.721 -1.748 1.00 90.56 99 TRP A CA 1
ATOM 751 C C . TRP A 1 99 ? 3.195 -7.438 -0.950 1.00 90.56 99 TRP A C 1
ATOM 753 O O . TRP A 1 99 ? 3.347 -7.451 0.275 1.00 90.56 99 TRP A O 1
ATOM 763 N N . ILE A 1 100 ? 2.710 -6.368 -1.589 1.00 91.81 100 ILE A N 1
ATOM 764 C CA . ILE A 1 100 ? 2.465 -5.105 -0.884 1.00 91.81 100 ILE A CA 1
ATOM 765 C C . ILE A 1 100 ? 1.346 -5.237 0.152 1.00 91.81 100 ILE A C 1
ATOM 767 O O . ILE A 1 100 ? 1.447 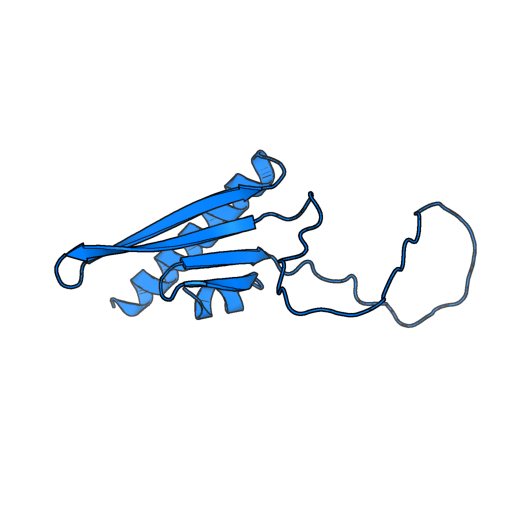-4.694 1.255 1.00 91.81 100 ILE A O 1
ATOM 771 N N . THR A 1 101 ? 0.300 -6.010 -0.157 1.00 93.62 101 THR A N 1
ATOM 772 C CA . THR A 1 101 ? -0.785 -6.302 0.790 1.00 93.62 101 THR A CA 1
ATOM 773 C C . THR A 1 101 ? -0.227 -7.002 2.026 1.00 93.62 101 THR A C 1
ATOM 775 O O . THR A 1 101 ? -0.532 -6.615 3.157 1.00 93.62 101 THR A O 1
ATOM 778 N N . SER A 1 102 ? 0.657 -7.981 1.820 1.00 94.62 102 SER A N 1
ATOM 779 C CA . SER A 1 102 ? 1.326 -8.713 2.899 1.00 94.62 102 SER A CA 1
ATOM 780 C C . SER A 1 102 ? 2.248 -7.810 3.725 1.00 94.62 102 SER A C 1
ATOM 782 O O . SER A 1 102 ? 2.237 -7.882 4.956 1.00 94.62 102 SER A O 1
ATOM 784 N N . ALA A 1 103 ? 2.998 -6.911 3.080 1.00 94.81 103 ALA A N 1
ATOM 785 C CA . ALA A 1 103 ? 3.856 -5.937 3.756 1.00 94.81 103 ALA A CA 1
ATOM 786 C C . ALA A 1 103 ? 3.044 -4.969 4.634 1.00 94.81 103 ALA A C 1
ATOM 788 O O . ALA A 1 103 ? 3.397 -4.721 5.791 1.00 94.81 103 ALA A O 1
ATOM 789 N N . ILE A 1 104 ? 1.919 -4.462 4.117 1.00 94.56 104 ILE A N 1
ATOM 790 C CA . ILE A 1 104 ? 1.002 -3.593 4.867 1.00 94.56 104 ILE A CA 1
ATOM 791 C C . ILE A 1 104 ? 0.418 -4.344 6.063 1.00 94.56 104 ILE A C 1
ATOM 793 O O . ILE A 1 104 ? 0.448 -3.821 7.179 1.00 94.56 104 ILE A O 1
ATOM 797 N N . TYR A 1 105 ? -0.078 -5.564 5.851 1.00 94.50 105 TYR A N 1
ATOM 798 C CA . TYR A 1 105 ? -0.630 -6.394 6.920 1.00 94.50 105 TYR A CA 1
ATOM 799 C C . TYR A 1 105 ? 0.401 -6.666 8.026 1.00 94.50 105 TYR A C 1
ATOM 801 O O . TYR A 1 105 ? 0.104 -6.488 9.210 1.00 94.50 105 TYR A O 1
ATOM 809 N N . SER A 1 106 ? 1.629 -7.029 7.649 1.00 94.75 106 SER A N 1
ATOM 810 C CA . SER A 1 106 ? 2.724 -7.284 8.591 1.00 94.75 106 SER A CA 1
ATOM 811 C C . SER A 1 106 ? 3.052 -6.046 9.430 1.00 94.75 106 SER A C 1
A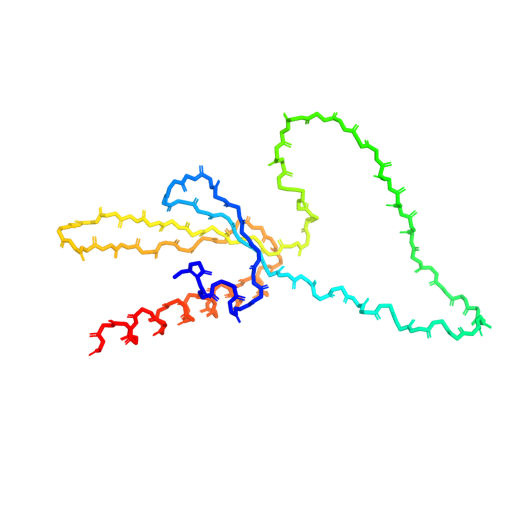TOM 813 O O . SER A 1 106 ? 3.069 -6.118 10.660 1.00 94.75 106 SER A O 1
ATOM 815 N N . ALA A 1 107 ? 3.215 -4.884 8.788 1.00 94.56 107 ALA A N 1
ATOM 816 C CA . ALA A 1 107 ? 3.504 -3.629 9.480 1.00 94.56 107 ALA A CA 1
ATOM 817 C C . ALA A 1 107 ? 2.390 -3.233 10.465 1.00 94.56 107 ALA A C 1
ATOM 819 O O . ALA A 1 107 ? 2.668 -2.782 11.574 1.00 94.56 107 ALA A O 1
ATOM 820 N N . LEU A 1 108 ? 1.123 -3.425 10.088 1.00 91.50 108 LEU A N 1
ATOM 821 C CA . LEU A 1 108 ? -0.010 -3.145 10.974 1.00 91.50 108 LEU A CA 1
ATOM 822 C C . LEU A 1 108 ? -0.077 -4.116 12.154 1.00 91.50 108 LEU A C 1
ATOM 824 O O . LEU A 1 108 ? -0.354 -3.689 13.271 1.00 91.50 108 LEU A O 1
ATOM 828 N N . THR A 1 109 ? 0.228 -5.394 11.926 1.00 91.00 109 THR A N 1
ATOM 829 C CA . THR A 1 109 ? 0.256 -6.413 12.986 1.00 91.00 109 THR A CA 1
ATOM 830 C C . THR A 1 109 ? 1.350 -6.119 14.015 1.00 91.00 109 THR A C 1
ATOM 832 O O . THR A 1 109 ? 1.149 -6.334 15.207 1.00 91.00 109 THR A O 1
ATOM 835 N N . GLN A 1 110 ? 2.499 -5.591 13.581 1.00 90.50 110 GLN A N 1
ATOM 836 C CA . GLN A 1 110 ? 3.578 -5.185 14.487 1.00 90.50 110 GLN A CA 1
ATOM 837 C C . GLN A 1 110 ? 3.190 -3.997 15.376 1.00 90.50 110 GLN A C 1
ATOM 839 O O . GLN A 1 110 ? 3.585 -3.970 16.533 1.00 90.50 110 GLN A O 1
ATOM 844 N N . LEU A 1 111 ? 2.398 -3.050 14.867 1.00 86.38 111 LEU A N 1
ATOM 845 C CA . LEU A 1 111 ? 1.922 -1.890 15.637 1.00 86.38 111 LEU A CA 1
ATOM 846 C C . LEU A 1 111 ? 0.825 -2.233 16.656 1.00 86.38 111 LEU A C 1
ATOM 848 O O . LEU A 1 111 ? 0.521 -1.417 17.520 1.00 86.38 111 LEU A O 1
ATOM 852 N N . GLN A 1 112 ? 0.186 -3.395 16.514 1.00 79.38 112 GLN A N 1
ATOM 853 C CA . GLN A 1 112 ? -0.858 -3.873 17.425 1.00 79.38 112 GLN A CA 1
ATOM 854 C C . GLN A 1 112 ? -0.308 -4.699 18.597 1.00 79.38 112 GLN A C 1
ATOM 856 O O . GLN A 1 112 ? -1.092 -5.105 19.456 1.00 79.38 112 GLN A O 1
ATOM 861 N N . ARG A 1 113 ? 1.002 -4.970 18.619 1.00 59.38 113 ARG A N 1
ATOM 862 C CA . ARG A 1 113 ? 1.703 -5.587 19.751 1.00 59.38 113 ARG A CA 1
ATOM 863 C C . ARG A 1 113 ? 2.244 -4.520 20.688 1.00 59.38 113 ARG A C 1
ATOM 865 O O . ARG A 1 113 ? 2.197 -4.782 21.907 1.00 59.38 113 ARG A O 1
#

Sequence (113 aa):
ILNTLKACDYEWHLLSQYKLRCRPLRPTPETSPEAPSSSSSSSSSCSSSSSSKTNVEFACDSEDIILAIQLYKVGSCRYVIDVQLFEGNAMVCISEALWITSAIYSALTQLQR

Radius of gyration: 18.61 Å; chains: 1; bounding box: 51×36×52 Å